Protein AF-A0ABC8JEL2-F1 (afdb_monomer_lite)

pLDDT: mean 70.14, std 18.3, range [33.16, 89.56]

Sequence (80 aa):
MFPCNLDQPLVARRLAGMNISLEIPRNELDGSFTSASVAETIRVVVVEEEGKIYRDNAESMQKKVFGCKIISMLMVLSSS

Radius of gyration: 13.4 Å; chains: 1; bounding box: 28×29×30 Å

Foldseek 3Di:
DDPPPPCLVVVQVVCVVLLLADDQDADPPPRDHDPVSLVVRCCCLPPNPVNVSNVVSNVVVCVVPHPDDPPNPPSSPPPD

Structure (mmCIF, N/CA/C/O backbone):
data_AF-A0ABC8JEL2-F1
#
_entry.id   AF-A0ABC8JEL2-F1
#
loop_
_atom_site.group_PDB
_atom_site.id
_atom_site.type_symbol
_atom_site.label_atom_id
_atom_site.label_alt_id
_atom_site.label_comp_id
_atom_site.label_asym_id
_atom_site.label_entity_id
_atom_site.label_seq_id
_atom_site.pdbx_PDB_ins_code
_atom_site.Cartn_x
_atom_site.Cartn_y
_atom_site.Cartn_z
_atom_site.occupancy
_atom_site.B_iso_or_equiv
_atom_site.auth_seq_id
_atom_site.auth_comp_id
_atom_site.auth_asym_id
_atom_site.auth_atom_id
_atom_site.pdbx_PDB_model_num
ATOM 1 N N . MET A 1 1 ? 9.784 20.427 -17.879 1.00 37.56 1 MET A N 1
ATOM 2 C CA . MET A 1 1 ? 9.929 20.316 -16.412 1.00 37.56 1 MET A CA 1
ATOM 3 C C . MET A 1 1 ? 8.878 19.319 -15.953 1.00 37.56 1 MET A C 1
ATOM 5 O O . MET A 1 1 ? 7.706 19.659 -15.994 1.00 37.56 1 MET A O 1
ATOM 9 N N . PHE A 1 2 ? 9.258 18.069 -15.684 1.00 34.12 2 PHE A N 1
ATOM 10 C CA . PHE A 1 2 ? 8.312 17.030 -15.263 1.00 34.12 2 PHE A CA 1
ATOM 11 C C . PHE A 1 2 ? 8.314 16.995 -13.728 1.00 34.12 2 PHE A C 1
ATOM 13 O O . PHE A 1 2 ? 9.366 16.719 -13.149 1.00 34.12 2 PHE A O 1
ATOM 20 N N . PRO A 1 3 ? 7.216 17.362 -13.049 1.00 39.16 3 PRO A N 1
ATOM 21 C CA . PRO A 1 3 ? 7.189 17.487 -11.601 1.00 39.16 3 PRO A CA 1
ATOM 22 C C . PRO A 1 3 ? 6.909 16.116 -10.974 1.00 39.16 3 PRO A C 1
ATOM 24 O O . PRO A 1 3 ? 5.855 15.891 -10.391 1.00 39.16 3 PRO A O 1
ATOM 27 N N . CYS A 1 4 ? 7.858 15.185 -11.077 1.00 48.84 4 CYS A N 1
ATOM 28 C CA . CYS A 1 4 ? 7.927 14.072 -10.131 1.00 48.84 4 CYS A CA 1
ATOM 29 C C . CYS A 1 4 ? 8.599 14.624 -8.875 1.00 48.84 4 CYS A C 1
ATOM 31 O O . CYS A 1 4 ? 9.822 14.591 -8.751 1.00 48.84 4 CYS A O 1
ATOM 33 N N . ASN A 1 5 ? 7.798 15.262 -8.022 1.00 54.47 5 ASN A N 1
ATOM 34 C CA . ASN A 1 5 ? 8.262 15.954 -6.824 1.00 54.47 5 ASN A CA 1
ATOM 35 C C . ASN A 1 5 ? 9.158 15.009 -5.999 1.00 54.47 5 ASN A C 1
ATOM 37 O O . ASN A 1 5 ? 8.752 13.897 -5.660 1.00 54.47 5 ASN A O 1
ATOM 41 N N . LEU A 1 6 ? 10.405 15.432 -5.756 1.00 59.50 6 LEU A N 1
ATOM 42 C CA . LEU A 1 6 ? 11.508 14.648 -5.167 1.00 59.50 6 LEU A CA 1
ATOM 43 C C . LEU A 1 6 ? 11.155 13.949 -3.841 1.00 59.50 6 LEU A C 1
ATOM 45 O O . LEU A 1 6 ? 11.790 12.972 -3.449 1.00 59.50 6 LEU A O 1
ATOM 49 N N . ASP A 1 7 ? 10.147 14.454 -3.148 1.00 67.25 7 ASP A N 1
ATOM 50 C CA . ASP A 1 7 ? 9.647 14.005 -1.859 1.00 67.25 7 ASP A CA 1
ATOM 51 C C . ASP A 1 7 ? 8.573 12.914 -1.959 1.00 67.25 7 ASP A C 1
ATOM 53 O O . ASP A 1 7 ? 8.413 12.142 -1.016 1.00 67.25 7 ASP A O 1
ATOM 57 N N . GLN A 1 8 ? 7.869 12.772 -3.085 1.00 66.38 8 GLN A N 1
ATOM 58 C CA . GLN A 1 8 ? 6.786 11.789 -3.226 1.00 66.38 8 GLN A CA 1
ATOM 59 C C . GLN A 1 8 ? 7.222 10.335 -2.978 1.00 66.38 8 GLN A C 1
ATOM 61 O O . GLN A 1 8 ? 6.511 9.643 -2.243 1.00 66.38 8 GLN A O 1
ATOM 66 N N . PRO A 1 9 ? 8.375 9.849 -3.487 1.00 69.62 9 PRO A N 1
ATOM 67 C CA . PRO A 1 9 ? 8.843 8.497 -3.176 1.00 69.62 9 PRO A CA 1
ATOM 68 C C . PRO A 1 9 ? 9.155 8.314 -1.684 1.00 69.62 9 PRO A C 1
ATOM 70 O O . PRO A 1 9 ? 8.880 7.264 -1.103 1.00 69.62 9 PRO A O 1
ATOM 73 N N . LEU A 1 10 ? 9.694 9.354 -1.039 1.00 72.88 10 LEU A N 1
ATOM 74 C CA . LEU A 1 10 ? 10.004 9.344 0.392 1.00 72.88 10 LEU A CA 1
ATOM 75 C C . LEU A 1 10 ? 8.724 9.340 1.239 1.00 72.88 10 LEU A C 1
ATOM 77 O O . LEU A 1 10 ? 8.638 8.604 2.223 1.00 72.88 10 LEU A O 1
ATOM 81 N N . VAL A 1 11 ? 7.712 10.115 0.840 1.00 72.31 11 VAL A N 1
ATOM 82 C CA . VAL A 1 11 ? 6.394 10.140 1.486 1.00 72.31 11 VAL A CA 1
ATOM 83 C C . VAL A 1 11 ? 5.682 8.799 1.313 1.00 72.31 11 VAL A C 1
ATOM 85 O O . VAL A 1 11 ? 5.173 8.271 2.299 1.00 72.31 11 VAL A O 1
ATOM 88 N N . ALA A 1 12 ? 5.703 8.206 0.115 1.00 71.25 12 ALA A N 1
ATOM 89 C CA . ALA A 1 12 ? 5.115 6.891 -0.142 1.00 71.25 12 ALA A CA 1
ATOM 90 C C . ALA A 1 12 ? 5.736 5.811 0.757 1.00 71.25 12 ALA A C 1
ATOM 92 O O . ALA A 1 12 ? 5.018 5.089 1.448 1.00 71.25 12 ALA A O 1
ATOM 93 N N . ARG A 1 13 ? 7.073 5.776 0.852 1.00 74.81 13 ARG A N 1
ATOM 94 C CA . ARG A 1 13 ? 7.779 4.840 1.739 1.00 74.81 13 ARG A CA 1
ATOM 95 C C . ARG A 1 13 ? 7.451 5.075 3.213 1.00 74.81 13 ARG A C 1
ATOM 97 O O . ARG A 1 13 ? 7.288 4.121 3.972 1.00 74.81 13 ARG A O 1
ATOM 104 N N . ARG A 1 14 ? 7.325 6.336 3.633 1.00 75.81 14 ARG A N 1
ATOM 105 C CA . ARG A 1 14 ? 6.947 6.682 5.009 1.00 75.81 14 ARG A CA 1
ATOM 106 C C . ARG A 1 14 ? 5.521 6.225 5.337 1.00 75.81 14 ARG A C 1
ATOM 108 O O . ARG A 1 14 ? 5.301 5.702 6.423 1.00 75.81 14 ARG A O 1
ATOM 115 N N . LEU A 1 15 ? 4.568 6.400 4.420 1.00 76.75 15 LEU A N 1
ATOM 116 C CA . LEU A 1 15 ? 3.173 5.961 4.579 1.00 76.75 15 LEU A CA 1
ATOM 117 C C . LEU A 1 15 ? 3.039 4.434 4.582 1.00 76.75 15 LEU A C 1
ATOM 119 O O . LEU A 1 15 ? 2.298 3.898 5.410 1.00 76.75 15 LEU A O 1
ATOM 123 N N . ALA A 1 16 ? 3.808 3.745 3.735 1.00 75.69 16 ALA A N 1
ATOM 124 C CA . ALA A 1 16 ? 3.896 2.289 3.737 1.00 75.69 16 ALA A CA 1
ATOM 125 C C . ALA A 1 1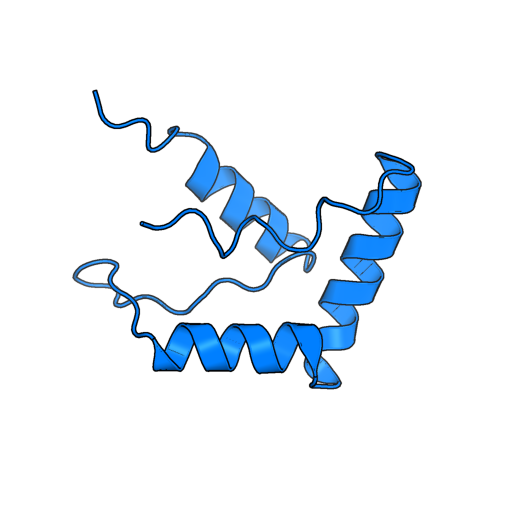6 ? 4.460 1.764 5.065 1.00 75.69 16 ALA A C 1
ATOM 127 O O . ALA A 1 16 ? 3.864 0.887 5.681 1.00 75.69 16 ALA A O 1
ATOM 128 N N . GLY A 1 17 ? 5.532 2.379 5.581 1.00 76.81 17 GLY A N 1
ATOM 129 C CA . GLY A 1 17 ? 6.095 2.037 6.892 1.00 76.81 17 GLY A CA 1
ATOM 130 C C . GLY A 1 17 ? 5.153 2.296 8.077 1.00 76.81 17 GLY A C 1
ATOM 131 O O . GLY A 1 17 ? 5.309 1.682 9.127 1.00 76.81 17 GLY A O 1
ATOM 132 N N . MET A 1 18 ? 4.156 3.173 7.919 1.00 79.25 18 MET A N 1
ATOM 133 C CA . MET A 1 18 ? 3.099 3.405 8.913 1.00 79.25 18 MET A CA 1
ATOM 134 C C . MET A 1 18 ? 1.865 2.512 8.699 1.00 79.25 18 MET A C 1
ATOM 136 O O . MET A 1 18 ? 0.877 2.679 9.410 1.00 79.25 18 MET A O 1
ATOM 140 N N . ASN A 1 19 ? 1.896 1.587 7.731 1.00 82.19 19 ASN A N 1
ATOM 141 C CA . ASN A 1 19 ? 0.760 0.752 7.329 1.00 82.19 19 ASN A CA 1
ATOM 142 C C . ASN A 1 19 ? -0.506 1.567 7.015 1.00 82.19 19 ASN A C 1
ATOM 144 O O . ASN A 1 19 ? -1.612 1.138 7.326 1.00 82.19 19 ASN A O 1
ATOM 148 N N . ILE A 1 20 ? -0.348 2.759 6.432 1.00 78.56 20 ILE A N 1
ATOM 149 C CA . ILE A 1 20 ? -1.459 3.611 5.965 1.00 78.56 20 ILE A CA 1
ATOM 150 C C . ILE A 1 20 ? -1.715 3.384 4.468 1.00 78.56 20 ILE A C 1
ATOM 152 O O . ILE A 1 20 ? -2.819 3.599 3.978 1.00 78.56 20 ILE A O 1
ATOM 156 N N . SER A 1 21 ? -0.696 2.935 3.736 1.00 74.12 21 SER A N 1
ATOM 157 C CA . SER A 1 21 ? -0.749 2.658 2.301 1.00 74.12 21 SER A CA 1
ATOM 158 C C . SER A 1 21 ? -0.033 1.353 1.975 1.00 7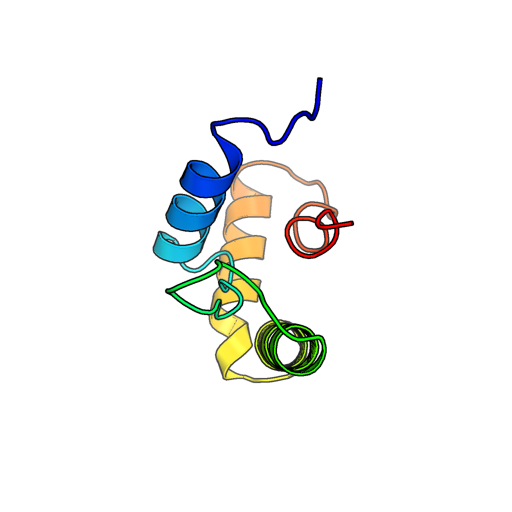4.12 21 SER A C 1
ATOM 160 O O . SER A 1 21 ? 0.913 0.982 2.668 1.00 74.12 21 SER A O 1
ATOM 162 N N . LEU A 1 22 ? -0.432 0.708 0.881 1.00 78.12 22 LEU A N 1
ATOM 163 C CA . LEU A 1 22 ? 0.263 -0.445 0.316 1.00 78.12 22 LEU A CA 1
ATOM 164 C C . LEU A 1 22 ? 1.005 -0.014 -0.954 1.00 78.12 22 LEU A C 1
ATOM 166 O O . LEU A 1 22 ? 0.421 0.629 -1.828 1.00 78.12 22 LEU A O 1
ATOM 170 N N . GLU A 1 23 ? 2.296 -0.329 -1.037 1.00 81.50 23 GLU A N 1
ATOM 171 C CA . GLU A 1 23 ? 3.104 -0.037 -2.221 1.00 81.50 23 GLU A CA 1
ATOM 172 C C . GLU A 1 23 ? 2.822 -1.071 -3.317 1.00 81.50 23 GLU A C 1
ATOM 174 O O . GLU A 1 23 ? 2.761 -2.272 -3.055 1.00 81.50 23 GLU A O 1
ATOM 179 N N . ILE A 1 24 ? 2.642 -0.600 -4.553 1.00 84.12 24 ILE A N 1
ATOM 180 C CA . ILE A 1 24 ? 2.495 -1.486 -5.710 1.00 84.12 24 ILE A CA 1
ATOM 181 C C . ILE A 1 24 ? 3.864 -2.110 -5.996 1.00 84.12 24 ILE A C 1
ATOM 183 O O . ILE A 1 24 ? 4.835 -1.358 -6.126 1.00 84.12 24 ILE A O 1
ATOM 187 N N . PRO A 1 25 ? 3.962 -3.441 -6.148 1.00 81.44 25 PRO A N 1
ATOM 188 C CA . PRO A 1 25 ? 5.220 -4.076 -6.502 1.00 81.44 25 PRO A CA 1
ATOM 189 C C . PRO A 1 25 ? 5.688 -3.584 -7.875 1.00 81.44 25 PRO A C 1
ATOM 191 O O . PRO A 1 25 ? 4.928 -3.570 -8.851 1.00 81.44 25 PRO A O 1
ATOM 194 N N . ARG A 1 26 ? 6.952 -3.163 -7.924 1.00 81.31 26 ARG A N 1
ATOM 195 C CA . ARG A 1 26 ? 7.631 -2.654 -9.117 1.00 81.31 26 ARG A CA 1
ATOM 196 C C . ARG A 1 26 ? 8.775 -3.581 -9.488 1.00 81.31 26 ARG A C 1
ATOM 198 O O . ARG A 1 26 ? 9.386 -4.199 -8.621 1.00 81.31 26 ARG A O 1
ATOM 205 N N . ASN A 1 27 ? 9.080 -3.644 -10.773 1.00 81.81 27 ASN A N 1
ATOM 206 C CA . ASN A 1 27 ? 10.273 -4.311 -11.262 1.00 81.81 27 ASN A CA 1
ATOM 207 C C . ASN A 1 27 ? 11.518 -3.533 -10.803 1.00 81.81 27 ASN A C 1
ATOM 209 O O . ASN A 1 27 ? 11.614 -2.324 -10.996 1.00 81.81 27 ASN A O 1
ATOM 213 N N . GLU A 1 28 ? 12.466 -4.220 -10.171 1.00 78.94 28 GLU A N 1
ATOM 214 C CA . GLU A 1 28 ? 13.658 -3.603 -9.575 1.00 78.94 28 GLU A CA 1
ATOM 215 C C . GLU A 1 28 ? 14.638 -3.037 -10.614 1.00 78.94 28 GLU A C 1
ATOM 217 O O . GLU A 1 28 ? 15.436 -2.160 -10.289 1.00 78.94 28 GLU A O 1
ATOM 222 N N . LEU A 1 29 ? 14.579 -3.519 -11.860 1.00 80.94 29 LEU A N 1
ATOM 223 C CA . LEU A 1 29 ? 15.496 -3.117 -12.928 1.00 80.94 29 LEU A CA 1
ATOM 224 C C . LEU A 1 29 ? 15.067 -1.820 -13.619 1.00 80.94 29 LEU A C 1
ATOM 226 O O . LEU A 1 29 ? 15.914 -0.995 -13.956 1.00 80.94 29 LEU A O 1
ATOM 230 N N . ASP A 1 30 ? 13.765 -1.650 -13.853 1.00 81.50 30 ASP A N 1
ATOM 231 C CA . ASP A 1 30 ? 13.214 -0.539 -14.642 1.00 81.50 30 ASP A CA 1
ATOM 232 C C . ASP A 1 30 ? 12.162 0.300 -13.891 1.00 81.50 30 ASP A C 1
ATOM 234 O O . ASP A 1 30 ? 11.710 1.329 -14.395 1.00 81.50 30 ASP A O 1
ATOM 238 N N . GLY A 1 31 ? 11.776 -0.104 -12.677 1.00 76.81 31 GLY A N 1
ATOM 239 C CA . GLY A 1 31 ? 10.780 0.578 -11.849 1.00 76.81 31 GLY A CA 1
ATOM 240 C C . GLY A 1 31 ? 9.338 0.458 -12.355 1.00 76.81 31 GLY A C 1
ATOM 241 O O . GLY A 1 31 ? 8.443 1.118 -11.806 1.00 76.81 31 GLY A O 1
ATOM 242 N N . SER A 1 32 ? 9.103 -0.353 -13.392 1.00 78.94 32 SER A N 1
ATOM 243 C CA . SER A 1 32 ? 7.798 -0.511 -14.034 1.00 78.94 32 SER A CA 1
ATOM 244 C C . SER A 1 32 ? 6.833 -1.346 -13.190 1.00 78.94 32 SER A C 1
ATOM 246 O O . SER A 1 32 ? 7.231 -2.138 -12.335 1.00 78.94 32 SER A O 1
ATOM 248 N N . PHE A 1 33 ? 5.536 -1.158 -13.425 1.00 80.38 33 PHE A N 1
ATOM 249 C CA . PHE A 1 33 ? 4.464 -1.956 -12.832 1.00 80.38 33 PHE A CA 1
ATOM 250 C C . PHE A 1 33 ? 3.465 -2.360 -13.916 1.00 80.38 33 PHE A C 1
ATOM 252 O O . PHE A 1 33 ? 3.405 -1.751 -14.985 1.00 80.38 33 PHE A O 1
ATOM 259 N N . THR A 1 34 ? 2.668 -3.390 -13.644 1.00 87.31 34 THR A N 1
ATOM 260 C CA . THR A 1 34 ? 1.664 -3.883 -14.591 1.00 87.31 34 THR A CA 1
ATOM 261 C C . THR A 1 34 ? 0.268 -3.477 -14.140 1.00 87.31 34 THR A C 1
ATOM 263 O O . THR A 1 34 ? 0.012 -3.278 -12.955 1.00 87.31 34 THR A O 1
ATOM 266 N N . SER A 1 35 ? -0.682 -3.398 -15.069 1.00 85.81 35 SER A N 1
ATOM 267 C CA . SER A 1 35 ? -2.089 -3.172 -14.713 1.00 85.81 35 SER A CA 1
ATOM 268 C C . SER A 1 35 ? -2.637 -4.266 -13.785 1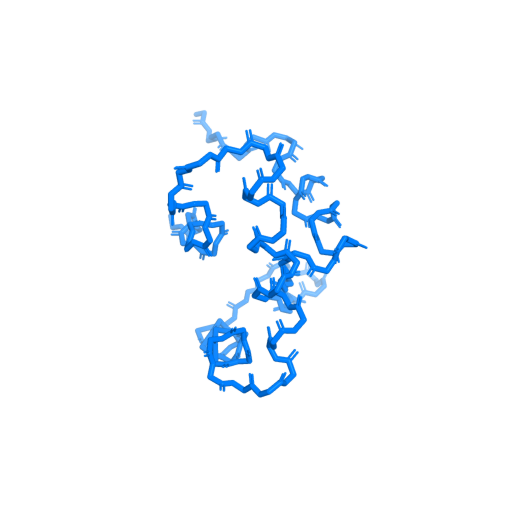.00 85.81 35 SER A C 1
ATOM 270 O O . SER A 1 35 ? -3.473 -3.986 -12.927 1.00 85.81 35 SER A O 1
ATOM 272 N N . ALA A 1 36 ? -2.130 -5.496 -13.912 1.00 87.12 36 ALA A N 1
ATOM 273 C CA . ALA A 1 36 ? -2.460 -6.607 -13.028 1.00 87.12 36 ALA A CA 1
ATOM 274 C C . ALA A 1 36 ? -2.000 -6.356 -11.584 1.00 87.12 36 ALA A C 1
ATOM 276 O O . ALA A 1 36 ? -2.810 -6.527 -10.671 1.00 87.12 36 ALA A O 1
ATOM 277 N N . SER A 1 37 ? -0.758 -5.892 -11.379 1.00 81.12 37 SER A N 1
ATOM 278 C CA . SER A 1 37 ? -0.249 -5.598 -10.033 1.00 81.12 37 SER A CA 1
ATOM 279 C C . SER A 1 37 ? -0.995 -4.438 -9.378 1.00 81.12 37 SER A C 1
ATOM 281 O O . SER A 1 37 ? -1.315 -4.509 -8.196 1.00 81.12 37 SER A O 1
ATOM 283 N N . VAL A 1 38 ? -1.386 -3.418 -10.148 1.00 83.94 38 VAL A N 1
ATOM 284 C CA . VAL A 1 38 ? -2.248 -2.332 -9.648 1.00 83.94 38 VAL A CA 1
ATOM 285 C C . VAL A 1 38 ? -3.605 -2.871 -9.193 1.00 83.94 38 VAL A C 1
ATOM 287 O O . VAL A 1 38 ? -4.054 -2.572 -8.086 1.00 83.94 38 VAL A O 1
ATOM 290 N N . ALA A 1 39 ? -4.265 -3.677 -10.030 1.00 87.06 39 ALA A N 1
ATOM 291 C CA . ALA A 1 39 ? -5.578 -4.228 -9.712 1.00 87.06 39 ALA A CA 1
ATOM 292 C C . ALA A 1 39 ? -5.534 -5.134 -8.473 1.00 87.06 39 ALA A C 1
ATOM 294 O O . ALA A 1 39 ? -6.461 -5.122 -7.668 1.00 87.06 39 ALA A O 1
ATOM 295 N N . GLU A 1 40 ? -4.459 -5.900 -8.301 1.00 87.75 40 GLU A N 1
ATOM 296 C CA . GLU A 1 40 ? -4.237 -6.733 -7.123 1.00 87.75 40 GLU A CA 1
ATOM 297 C C . GLU A 1 40 ? -4.044 -5.904 -5.851 1.00 87.75 40 GLU A C 1
ATOM 299 O O . GLU A 1 40 ? -4.763 -6.122 -4.879 1.00 87.75 40 GLU A O 1
ATOM 304 N N . THR A 1 41 ? -3.163 -4.899 -5.871 1.00 83.69 41 THR A N 1
ATOM 305 C CA . THR A 1 41 ? -2.956 -3.995 -4.729 1.00 83.69 41 THR A CA 1
ATOM 306 C C . THR A 1 41 ? -4.260 -3.307 -4.314 1.00 83.69 41 THR A C 1
ATOM 308 O O . THR A 1 41 ? -4.571 -3.229 -3.126 1.00 83.69 41 THR A O 1
ATOM 311 N N . ILE A 1 42 ? -5.064 -2.850 -5.281 1.00 85.19 42 ILE A N 1
ATOM 312 C CA . ILE A 1 42 ? -6.365 -2.228 -5.004 1.00 85.19 42 ILE A CA 1
ATOM 313 C C . ILE A 1 42 ? -7.339 -3.236 -4.387 1.00 85.19 42 ILE A C 1
ATOM 315 O O . ILE A 1 42 ? -8.012 -2.898 -3.413 1.00 85.19 42 ILE A O 1
ATOM 319 N N . ARG A 1 43 ? -7.412 -4.468 -4.911 1.00 87.12 43 ARG A N 1
ATOM 320 C CA . ARG A 1 43 ? -8.263 -5.523 -4.335 1.00 87.12 43 ARG A CA 1
ATOM 321 C C . ARG A 1 43 ? -7.901 -5.791 -2.881 1.00 87.12 43 ARG A C 1
ATOM 323 O O . ARG A 1 43 ? -8.793 -5.756 -2.041 1.00 87.12 43 ARG A O 1
ATOM 330 N N . VAL A 1 44 ? -6.613 -5.946 -2.575 1.00 85.81 44 VAL A N 1
ATOM 331 C CA . VAL A 1 44 ? -6.144 -6.153 -1.198 1.00 85.81 44 VAL A CA 1
ATOM 332 C C . VAL A 1 44 ? -6.599 -5.009 -0.297 1.00 85.81 44 VAL A C 1
ATOM 334 O O . VAL A 1 44 ? -7.245 -5.247 0.713 1.00 85.81 44 VAL A O 1
ATOM 337 N N . VAL A 1 45 ? -6.335 -3.758 -0.680 1.00 84.00 45 VAL A N 1
ATOM 338 C CA . VAL A 1 45 ? -6.624 -2.587 0.166 1.00 84.00 45 VAL A CA 1
ATOM 339 C C . VAL A 1 45 ? -8.121 -2.314 0.331 1.00 84.00 45 VAL A C 1
ATOM 341 O O . VAL A 1 45 ? -8.528 -1.788 1.367 1.00 84.00 45 VAL A O 1
ATOM 344 N N . VAL A 1 46 ? -8.957 -2.641 -0.657 1.00 81.50 46 VAL A N 1
ATOM 345 C CA . VAL A 1 46 ? -10.382 -2.258 -0.674 1.00 81.50 46 VAL A CA 1
ATOM 346 C C . VAL A 1 46 ? -11.316 -3.407 -0.304 1.00 81.50 46 VAL A C 1
ATOM 348 O O . VAL A 1 46 ? -12.322 -3.167 0.358 1.00 81.50 46 VAL A O 1
ATOM 351 N N . VAL A 1 47 ? -11.001 -4.630 -0.726 1.00 85.94 47 VAL A N 1
ATOM 352 C CA . VAL A 1 47 ? -11.912 -5.783 -0.664 1.00 85.94 47 VAL A CA 1
ATOM 353 C C . VAL A 1 47 ? -11.468 -6.774 0.400 1.00 85.94 47 VAL A C 1
ATOM 355 O O . VAL A 1 47 ? -12.278 -7.166 1.234 1.00 85.94 47 VAL A O 1
ATOM 358 N N . GLU A 1 48 ? -10.190 -7.143 0.399 1.00 89.56 48 GLU A N 1
ATOM 359 C CA . GLU A 1 48 ? -9.697 -8.218 1.259 1.00 89.56 48 GLU A CA 1
ATOM 360 C C . GLU A 1 48 ? -9.617 -7.792 2.740 1.00 89.56 48 GLU A C 1
ATOM 362 O O . GLU A 1 48 ? -9.539 -6.596 3.081 1.00 89.56 48 GLU A O 1
ATOM 367 N N . GLU A 1 49 ? -9.640 -8.778 3.641 1.00 89.31 49 GLU A N 1
ATOM 368 C CA . GLU A 1 49 ? -9.525 -8.565 5.093 1.00 89.31 49 GLU A CA 1
ATOM 369 C C . GLU A 1 49 ? -8.108 -8.129 5.485 1.00 89.31 49 GLU A C 1
ATOM 371 O O . GLU A 1 49 ? -7.931 -7.289 6.366 1.00 89.31 49 GLU A O 1
ATOM 376 N N . GLU A 1 50 ? -7.093 -8.594 4.760 1.00 86.25 50 GLU A N 1
ATOM 377 C CA . GLU A 1 50 ? -5.702 -8.153 4.874 1.00 86.25 50 GLU A CA 1
ATOM 378 C C . GLU A 1 50 ? -5.573 -6.638 4.642 1.00 86.25 50 GLU A C 1
ATOM 380 O O . GLU A 1 50 ? -4.720 -5.978 5.235 1.00 86.25 50 GLU A O 1
ATOM 385 N N . GLY A 1 51 ? -6.472 -6.059 3.838 1.00 84.00 51 GLY A N 1
ATOM 386 C CA . GLY A 1 51 ? -6.575 -4.623 3.595 1.00 84.00 51 GLY A CA 1
ATOM 387 C C . GLY A 1 51 ? -7.040 -3.796 4.788 1.00 84.00 51 GLY A C 1
ATOM 388 O O . GLY A 1 51 ? -6.845 -2.578 4.816 1.00 84.00 51 GLY A O 1
ATOM 389 N N . LYS A 1 52 ? -7.681 -4.433 5.775 1.00 87.12 52 LYS A N 1
ATOM 390 C CA . LYS A 1 52 ? -8.375 -3.744 6.866 1.00 87.12 52 LYS A CA 1
ATOM 391 C C . LYS A 1 52 ? -7.431 -2.899 7.710 1.00 87.12 52 LYS A C 1
ATOM 393 O O . LYS A 1 52 ? -7.779 -1.774 8.052 1.00 87.12 52 LYS A O 1
ATOM 398 N N . ILE A 1 53 ? -6.214 -3.383 7.957 1.00 86.75 53 ILE A N 1
ATOM 399 C CA . ILE A 1 53 ? -5.196 -2.632 8.702 1.00 86.75 53 ILE A CA 1
ATOM 400 C C . ILE A 1 53 ? -4.875 -1.284 8.040 1.00 86.75 53 ILE A C 1
ATOM 402 O O . ILE A 1 53 ? -4.756 -0.276 8.733 1.00 86.75 53 ILE A O 1
ATOM 406 N N . TYR A 1 54 ? -4.809 -1.239 6.705 1.00 85.19 54 TYR A N 1
ATOM 407 C CA . TYR A 1 54 ? -4.556 -0.003 5.965 1.00 85.19 54 TYR A CA 1
ATOM 408 C C . TYR A 1 54 ? -5.736 0.963 6.074 1.00 85.19 54 TYR A C 1
ATOM 410 O O . TYR A 1 54 ? -5.532 2.156 6.299 1.00 85.19 54 TYR A O 1
ATOM 418 N N . ARG A 1 55 ? -6.971 0.449 5.985 1.00 83.38 55 ARG A N 1
ATOM 419 C CA . ARG A 1 55 ? -8.204 1.242 6.119 1.00 83.38 55 ARG A CA 1
ATOM 420 C C . ARG A 1 55 ? -8.347 1.832 7.526 1.00 83.38 55 ARG A C 1
ATOM 422 O O . ARG A 1 55 ? -8.564 3.036 7.656 1.00 83.38 55 ARG A O 1
ATOM 429 N N . ASP A 1 56 ? -8.140 1.022 8.559 1.00 87.19 56 ASP A N 1
ATOM 430 C CA . ASP A 1 56 ? -8.253 1.431 9.964 1.00 87.19 56 ASP A CA 1
ATOM 431 C C . ASP A 1 56 ? -7.175 2.469 10.331 1.00 87.19 56 ASP A C 1
ATOM 433 O O . ASP A 1 56 ? -7.455 3.486 10.976 1.00 87.19 56 ASP A O 1
ATOM 437 N N . ASN A 1 57 ? -5.936 2.263 9.871 1.00 85.06 57 ASN A N 1
ATOM 438 C CA . ASN A 1 57 ? -4.845 3.213 10.086 1.00 85.06 57 ASN A CA 1
ATOM 439 C C . ASN A 1 57 ? -5.067 4.522 9.322 1.00 85.06 57 ASN A C 1
ATOM 441 O O . ASN A 1 57 ? -4.837 5.599 9.879 1.00 85.06 57 ASN A O 1
ATOM 445 N N . ALA A 1 58 ? -5.548 4.455 8.077 1.00 81.50 58 ALA A N 1
ATOM 446 C CA . ALA A 1 58 ? -5.905 5.635 7.297 1.00 81.50 58 ALA A CA 1
ATOM 447 C C . ALA A 1 58 ? -7.051 6.424 7.949 1.00 81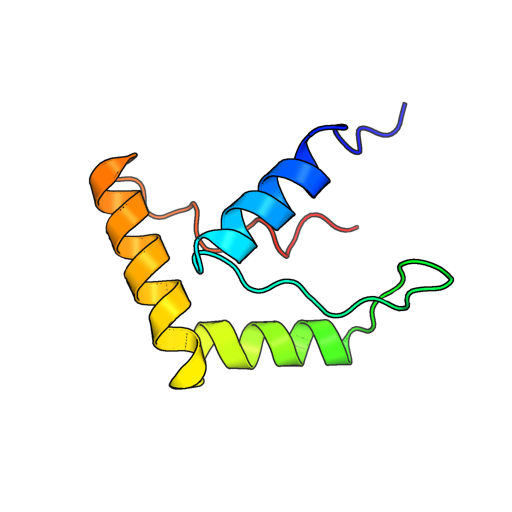.50 58 ALA A C 1
ATOM 449 O O . ALA A 1 58 ? -6.967 7.650 8.034 1.00 81.50 58 ALA A O 1
ATOM 450 N N . GLU A 1 59 ? -8.080 5.754 8.476 1.00 82.81 59 GLU A N 1
ATOM 451 C CA . GLU A 1 59 ? -9.180 6.393 9.206 1.00 82.81 59 GLU A CA 1
ATOM 452 C C . GLU A 1 59 ? -8.695 7.036 10.517 1.00 82.81 59 GLU A C 1
ATOM 454 O O . GLU A 1 59 ? -9.040 8.180 10.822 1.00 82.81 59 GLU A O 1
ATOM 459 N N . SER A 1 60 ? -7.849 6.339 11.279 1.00 83.00 60 SER A N 1
ATOM 460 C CA . SER A 1 60 ? -7.232 6.856 12.508 1.00 83.00 60 SER A CA 1
ATOM 461 C C . SER A 1 60 ? -6.393 8.107 12.238 1.00 83.00 60 SER A C 1
ATOM 463 O O . SER A 1 60 ? -6.489 9.104 12.959 1.00 83.00 60 SER A O 1
ATOM 465 N N . MET A 1 61 ? -5.606 8.095 11.162 1.00 76.19 61 MET A N 1
ATOM 466 C CA . MET A 1 61 ? -4.795 9.238 10.744 1.00 76.19 61 MET A CA 1
ATOM 467 C C . MET A 1 61 ? -5.642 10.380 10.194 1.00 76.19 61 MET A C 1
ATOM 469 O O . MET A 1 61 ? -5.372 11.533 10.516 1.00 76.19 61 MET A O 1
ATOM 473 N N . GLN A 1 62 ? -6.703 10.090 9.442 1.00 72.50 62 GLN A N 1
ATOM 474 C CA . GLN A 1 62 ? -7.674 11.098 9.026 1.00 72.50 62 GLN A CA 1
ATOM 475 C C . GLN A 1 62 ? -8.274 11.790 10.256 1.00 72.50 62 GLN A C 1
ATOM 477 O O . GLN A 1 62 ? -8.149 13.001 10.388 1.00 72.50 62 GLN A O 1
ATOM 482 N N . LYS A 1 63 ? -8.800 11.039 11.230 1.00 75.62 63 LYS A N 1
ATOM 483 C CA . LYS A 1 63 ? -9.344 11.608 12.478 1.00 75.62 63 LYS A CA 1
ATOM 484 C C . LYS A 1 63 ? -8.332 12.468 13.245 1.00 75.62 63 LYS A C 1
ATOM 486 O O . LYS A 1 63 ? -8.724 13.468 13.838 1.00 75.62 63 LYS A O 1
ATOM 491 N N . LYS A 1 64 ? -7.047 12.093 13.235 1.00 69.19 64 LYS A N 1
ATOM 492 C CA . LYS A 1 64 ? -5.961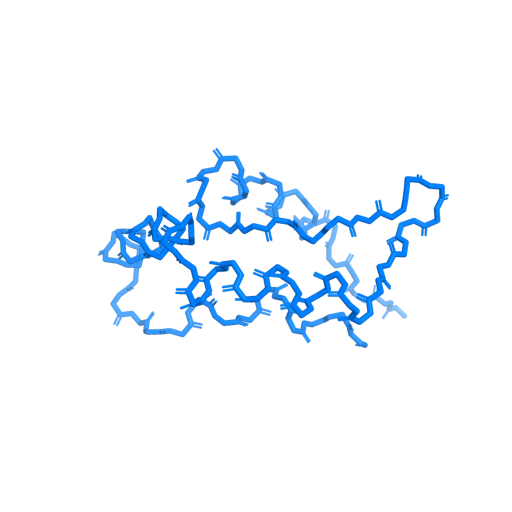 12.831 13.907 1.00 69.19 64 LYS A CA 1
ATOM 493 C C . LYS A 1 64 ? -5.505 14.086 13.163 1.00 69.19 64 LYS A C 1
ATOM 495 O O . LYS A 1 64 ? -5.077 15.031 13.816 1.00 69.19 64 LYS A O 1
ATOM 500 N N . VAL A 1 65 ? -5.527 14.076 11.830 1.00 63.56 65 VAL A N 1
ATOM 501 C CA . VAL A 1 65 ? -4.884 15.113 11.004 1.00 63.56 65 VAL A CA 1
ATOM 502 C C . VAL A 1 65 ? -5.913 16.026 10.324 1.00 63.56 65 VAL A C 1
ATOM 504 O O . VAL A 1 65 ? -5.731 17.237 10.335 1.00 63.56 65 VAL A O 1
ATOM 507 N N . PHE A 1 66 ? -7.005 15.490 9.767 1.00 54.78 66 PHE A N 1
ATOM 508 C CA . PHE A 1 66 ? -8.040 16.261 9.065 1.00 54.78 66 PHE A CA 1
ATOM 509 C C . PHE A 1 66 ? -9.396 15.540 9.057 1.00 54.78 66 PHE A C 1
ATOM 511 O O . PHE A 1 66 ? -9.516 14.443 8.521 1.00 54.78 66 PHE A O 1
ATOM 518 N N . GLY A 1 67 ? -10.469 16.211 9.484 1.00 48.38 67 GLY A N 1
ATOM 519 C CA . GLY A 1 67 ? -11.861 15.763 9.294 1.00 48.38 67 GLY A CA 1
ATOM 520 C C . GLY A 1 67 ? -12.352 15.751 7.830 1.00 48.38 67 GLY A C 1
ATOM 521 O O . GLY A 1 67 ? -13.510 16.069 7.581 1.00 48.38 67 GLY A O 1
ATOM 522 N N . CYS A 1 68 ? -11.493 15.444 6.847 1.00 34.88 68 CYS A N 1
ATOM 523 C CA . CYS A 1 68 ? -11.800 15.473 5.413 1.00 34.88 68 CYS A CA 1
ATOM 524 C C . CYS A 1 68 ? -11.524 14.128 4.721 1.00 34.88 68 CYS A C 1
ATOM 526 O O . CYS A 1 68 ? -10.419 13.590 4.731 1.00 34.88 68 CYS A O 1
ATOM 528 N N . LYS A 1 69 ? -12.573 13.629 4.058 1.00 44.50 69 LYS A N 1
ATOM 529 C CA . LYS A 1 69 ? -12.808 12.246 3.608 1.00 44.50 69 LYS A CA 1
ATOM 530 C C . LYS A 1 69 ? -11.960 11.768 2.409 1.00 44.50 69 LYS A C 1
ATOM 532 O O . LYS A 1 69 ? -12.116 10.636 1.972 1.00 44.50 69 LYS A O 1
ATOM 537 N N . ILE A 1 70 ? -11.084 12.612 1.852 1.00 37.12 70 ILE A N 1
ATOM 538 C CA . ILE A 1 70 ? -10.576 12.466 0.466 1.00 37.12 70 ILE A CA 1
ATOM 539 C C . ILE A 1 70 ? -9.172 11.833 0.373 1.00 37.12 70 ILE A C 1
ATOM 541 O O . ILE A 1 70 ? -8.776 11.359 -0.688 1.00 37.12 70 ILE A O 1
ATOM 545 N N . ILE A 1 71 ? -8.421 11.747 1.474 1.00 43.34 71 ILE A N 1
ATOM 546 C CA . ILE A 1 71 ? -6.992 11.368 1.433 1.00 43.34 71 ILE A CA 1
ATOM 547 C C . ILE A 1 71 ? -6.762 9.906 0.974 1.00 43.34 71 ILE A C 1
ATOM 549 O O . ILE A 1 71 ? -5.690 9.578 0.477 1.00 43.34 71 ILE A O 1
ATOM 553 N N . SER A 1 72 ? -7.765 9.026 1.057 1.00 36.72 72 SER A N 1
ATOM 554 C CA . SER A 1 72 ? -7.554 7.578 0.900 1.00 36.72 72 SER A CA 1
ATOM 555 C C . SER A 1 72 ? -7.445 7.060 -0.542 1.00 36.72 72 SER A C 1
ATOM 557 O O . SER A 1 72 ? -6.988 5.937 -0.726 1.00 36.72 72 SER A O 1
ATOM 559 N N . MET A 1 73 ? -7.867 7.817 -1.563 1.00 35.41 73 MET A N 1
ATOM 560 C CA . MET A 1 73 ? -8.030 7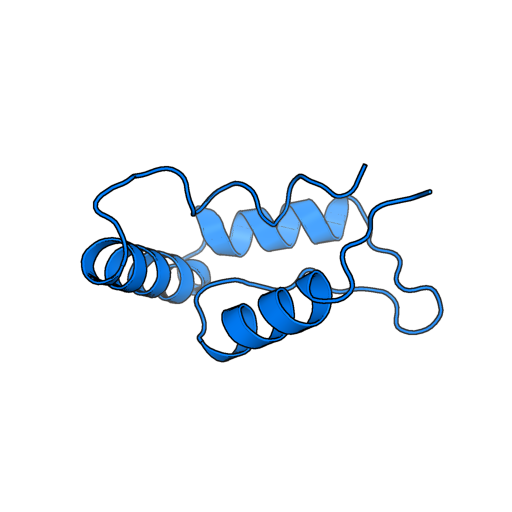.264 -2.923 1.00 35.41 73 MET A CA 1
ATOM 561 C C . MET A 1 73 ? -6.903 7.648 -3.900 1.00 35.41 73 MET A C 1
ATOM 563 O O . MET A 1 73 ? -6.751 7.008 -4.935 1.00 35.41 73 MET A O 1
ATOM 567 N N . LEU A 1 74 ? -6.122 8.703 -3.624 1.00 42.81 74 LEU A N 1
ATOM 568 C CA . LEU A 1 74 ? -5.410 9.404 -4.704 1.00 42.81 74 LEU A CA 1
ATOM 569 C C . LEU A 1 74 ? -3.916 9.090 -4.871 1.00 42.81 74 LEU A C 1
ATOM 571 O O . LEU A 1 74 ? -3.392 9.331 -5.954 1.00 42.81 74 LEU A O 1
ATOM 575 N N . MET A 1 75 ? -3.198 8.530 -3.890 1.00 39.28 75 MET A N 1
ATOM 576 C CA . MET A 1 75 ? -1.750 8.321 -4.106 1.00 39.28 75 MET A CA 1
ATOM 577 C C . MET A 1 75 ? -1.440 7.184 -5.103 1.00 39.28 75 MET A C 1
ATOM 579 O O . MET A 1 75 ? -0.323 7.098 -5.601 1.00 39.28 75 MET A O 1
ATOM 583 N N . VAL A 1 76 ? -2.441 6.365 -5.452 1.00 39.97 76 VAL A N 1
ATOM 584 C CA . VAL A 1 76 ? -2.336 5.294 -6.459 1.00 39.97 76 VAL A CA 1
ATOM 585 C C . VAL A 1 76 ? -2.731 5.758 -7.874 1.00 39.97 76 VAL A C 1
ATOM 587 O O . VAL A 1 76 ? -2.457 5.052 -8.838 1.00 39.97 76 VAL A O 1
ATOM 590 N N . LEU A 1 77 ? -3.312 6.954 -8.051 1.00 35.75 77 LEU A N 1
ATOM 591 C CA . LEU A 1 77 ? -3.885 7.361 -9.347 1.00 35.75 77 LEU A CA 1
ATOM 592 C C . LEU A 1 77 ? -3.100 8.417 -10.143 1.00 35.75 77 LEU A C 1
ATOM 594 O O . LEU A 1 77 ? -3.471 8.678 -11.281 1.00 35.75 77 LEU A O 1
ATOM 598 N N . SER A 1 78 ? -2.005 8.987 -9.633 1.00 33.16 78 SER A N 1
ATOM 599 C CA . SER A 1 78 ? -1.286 10.060 -10.358 1.00 33.16 78 SER A CA 1
ATOM 600 C C . SER A 1 78 ? -0.057 9.601 -11.157 1.00 33.16 78 SER A C 1
ATOM 602 O O . SER A 1 78 ? 0.776 10.423 -11.521 1.00 33.16 78 SER A O 1
ATOM 604 N N . SER A 1 79 ? 0.080 8.301 -11.437 1.00 34.50 79 SER A N 1
ATOM 605 C CA . SER A 1 79 ? 1.053 7.787 -12.416 1.00 34.50 79 SER A CA 1
ATOM 606 C C . SER A 1 79 ? 0.391 7.646 -13.793 1.00 34.50 79 SER A C 1
ATOM 608 O O . SER A 1 79 ? 0.050 6.546 -14.223 1.00 34.50 79 SER A O 1
ATOM 610 N N . SER A 1 80 ? 0.164 8.769 -14.469 1.00 36.25 80 SER A N 1
ATOM 611 C CA . SER A 1 80 ? 0.007 8.864 -15.928 1.00 36.25 80 SER A CA 1
ATOM 612 C C . SER A 1 80 ? 0.586 10.190 -16.391 1.00 36.25 80 SER A C 1
ATOM 614 O O . SER A 1 80 ? 0.346 11.197 -15.688 1.00 36.25 80 SER A O 1
#

Organism: Eruca vesicaria subsp. sativa (NCBI:txid29727)

Secondary structure (DSSP, 8-state):
-----TTHHHHHHHHHHTTSS-PPP--TTT----HHHHHHHHHHHHTSSTTHHHHHHHHHHHHHH-S-TTTTSSTTT---

=== Feature glossary ===
The record interleaves many kinds of information about one protein. Here is each kind framed as the question it answers.

Q: What does the local fold look like, residue by residue?
A: A 3Di character summarizes, for each residue, the relative orientation of the Cα frame of its nearest spatial neighbor. Because it encodes fold topology rather than chemistry, 3Di alignments detect remote structural similarity that sequence alignment misses.

Q: Which residues are in helices, strands, or loops?
A: Secondary structure is the local, repeating backbone conformation. DSSP classifies it into eight states by reading the hydrogen-bond network: three helix types (H, G, I), two β types (E, B), two non-regular types (T, S), and unstructured coil (-).

Q: How big and how compact is the whole molecule?
A: Three whole-structure scalars: the radius of gyration (RMS distance of Cα from centroid, in Å), the count of Cα–Cα contacts (pairs closer than 8 Å and separated by more than four residues in sequence — i.e. tertiary, not local, contacts), and the bounding-box dimensions. Together they distinguish compact globular folds from extended fibres or disordered chains.

Q: How confident is the AlphaFold model at each residue?
A: For AlphaFold models, the B-factor field carries pLDDT — the model's own estimate of local accuracy on a 0–100 scale. Regions with pLDDT<50 should be treated as essentially unmodeled; they often correspond to intrinsically disordered segments.

Q: What family and function is it annotated with?
A: Functional annotations link the protein to curated databases. InterPro entries identify conserved domains and families by matching the sequence against member-database signatures (Pfam, PROSITE, CDD, …). Gene Ontology (GO) terms describe molecular function, biological process, and cellular component in a controlled vocabulary. CATH places the structure in a hierarchical fold classification (Class/Architecture/Topology/Homologous-superfamily). The organism is the source species.

Q: What known structures does this most resemble?
A: Nearest PDB neighbors are the top structural matches found by Foldseek when searching this structure against the entire Protein Data Bank. Each hit reports a TM-score (0 to 1; >0.5 almost always implies the same fold) and an E-value. These are *structural* homologs — they may share no detectable sequence similarity.

Q: Which residues are buried vs exposed?
A: Solvent-accessible surface area (SASA) is the area in Å² traced out by the centre of a 1.4 Å probe sphere (a water molecule) rolled over the protein's van der Waals surface (Shrake–Rupley / Lee–Richards construction). Buried residues have near-zero SASA; fully exposed residues can exceed 200 Å². The total SASA scales roughly with the number of surface residues.

Q: What are the backbone torsion angles?
A: φ (phi) and ψ (psi) are the two rotatable backbone dihedrals per residue: φ is the C(i-1)–N–Cα–C torsion, ψ is the N–Cα–C–N(i+1) torsion, both in degrees on (−180°, 180°]. α-helical residues cluster near (−60°, −45°); β-strand residues near (−120°, +130°). A Ramachandran plot is simply a scatter of (φ, ψ) for every residue.

Q: Are the domains correctly placed relative to each other?
A: Predicted aligned error is AlphaFold's pairwise confidence. Unlike pLDDT (per-residue), PAE is per-residue-pair and captures whether two parts of the structure are correctly placed relative to each other. Units are ångströms of expected positional error.

Q: What if only a Cα trace is available?
A: P-SEA three-state annotation labels each residue as helix, strand, or coil based purely on the geometry of the Cα trace. It serves as a fallback when the full backbone (and thus DSSP) is unavailable.

Q: What is the amino-acid chain?
A: This is the polypeptide sequence — one letter per residue, N-terminus first. Length ranges from a few dozen residues for small domains to over a thousand for large multi-domain proteins.

Q: What do the rendered images show?
A: The six renders are orthographic views along the three Cartesian axes in both directions. Representation (cartoon, sticks, or surface) and color scheme (sequence-rainbow or by-chain) vary across proteins so the training set covers all the common visualization conventions.

Q: What do the diagnostic plots show?
A: Plot images: a contact map (which residues are close in 3D, as an N×N binary image), a Ramachandran scatter (backbone torsion angles, revealing secondary-structure composition at a glance), and — for AlphaFold structures — a PAE heatmap (pairwise prediction confidence).

Q: How mobile is each atom in the crystal?
A: B-factor (Debye–Waller factor) reflects atomic displacement in the crystal lattice. It is an experimental observable (units Å²), not a prediction; low values mean the atom is pinned down, high values mean it moves or is heterogeneous across the crystal.

Q: Where is each backbone atom in 3D?
A: The mmCIF table is the protein's shape written out atom by atom. For each backbone N, Cα, C, and carbonyl O, it records an (x, y, z) coordinate triple in Å plus the residue type, chain letter, and residue number.